Protein AF-A0A969V2C4-F1 (afdb_monomer_lite)

Foldseek 3Di:
DDDDDDDDDDDDPPPDPDDDPDDDDDPPPQPQAAEAEAEDAACAPDDVSVVVLVCLVPDDCSHYAYAYEHPDPDHYPCNVVCVVSPHHHDD

Sequence (91 aa):
MPSLASNHAQSRVDDSCQPHSTAQATGQPATAPLRVLQVVGNLDRGGIETWLMHLLRRWDRGQIAMDFLIHSPQPGHYAAEAEALGSQGAP

Radius of gyration: 32.29 Å; chains: 1; bounding box: 102×18×57 Å

Structure (mmCIF, N/CA/C/O backbone):
data_AF-A0A969V2C4-F1
#
_entry.id   AF-A0A969V2C4-F1
#
loop_
_atom_site.group_PDB
_atom_site.id
_atom_site.type_symbol
_atom_site.label_atom_id
_atom_site.label_alt_id
_atom_site.label_comp_id
_atom_site.label_asym_id
_atom_site.label_entity_id
_atom_site.label_seq_id
_atom_site.pdbx_PDB_ins_code
_atom_site.Cartn_x
_atom_site.Cartn_y
_atom_site.Cartn_z
_atom_site.occupancy
_atom_site.B_iso_or_equiv
_atom_site.auth_seq_id
_atom_site.auth_comp_id
_atom_site.auth_asym_id
_atom_site.auth_atom_id
_atom_site.pdbx_PDB_model_num
ATOM 1 N N . MET A 1 1 ? -90.444 -4.452 32.031 1.00 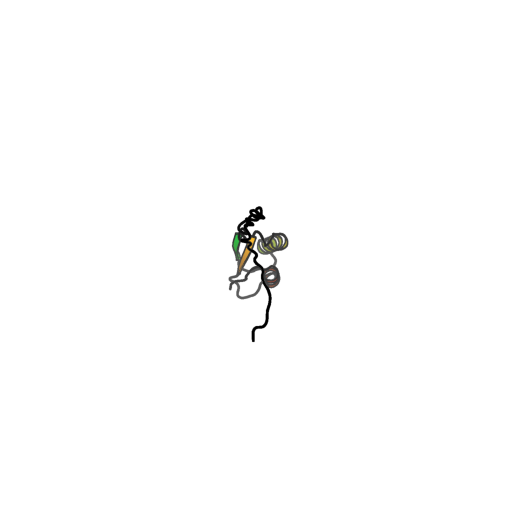40.66 1 MET A N 1
ATOM 2 C CA . MET A 1 1 ? -90.029 -5.733 32.640 1.00 40.66 1 MET A CA 1
ATOM 3 C C . MET A 1 1 ? -88.506 -5.802 32.573 1.00 40.66 1 MET A C 1
ATOM 5 O O . MET A 1 1 ? -87.993 -5.708 31.465 1.00 40.66 1 MET A O 1
ATOM 9 N N . PRO A 1 2 ? -87.800 -5.805 33.719 1.00 47.28 2 PRO A N 1
ATOM 10 C CA . PRO A 1 2 ? -86.345 -5.651 33.815 1.00 47.28 2 PRO A CA 1
ATOM 11 C C . PRO A 1 2 ? -85.621 -7.006 33.733 1.00 47.28 2 PRO A C 1
ATOM 13 O O . PRO A 1 2 ? -86.139 -7.999 34.236 1.00 47.28 2 PRO A O 1
ATOM 16 N N . SER A 1 3 ? -84.414 -7.044 33.158 1.00 45.47 3 SER A N 1
ATOM 17 C CA . SER A 1 3 ? -83.483 -8.168 33.331 1.00 45.47 3 SER A CA 1
ATOM 18 C C . SER A 1 3 ? -82.267 -7.710 34.134 1.00 45.47 3 SER A C 1
ATOM 20 O O . SER A 1 3 ? -81.475 -6.890 33.681 1.00 45.47 3 SER A O 1
ATOM 22 N N . LEU A 1 4 ? -82.175 -8.270 35.339 1.00 45.62 4 LEU A N 1
ATOM 23 C CA . LEU A 1 4 ? -80.994 -8.446 36.197 1.00 45.62 4 LEU A CA 1
ATOM 24 C C . LEU A 1 4 ? -79.893 -9.174 35.382 1.00 45.62 4 LEU A C 1
ATOM 26 O O . LEU A 1 4 ? -80.232 -9.850 34.415 1.00 45.62 4 LEU A O 1
ATOM 30 N N . ALA A 1 5 ? -78.586 -9.165 35.632 1.00 43.16 5 ALA A N 1
ATOM 31 C CA . ALA A 1 5 ? -77.670 -8.755 36.696 1.00 43.16 5 ALA A CA 1
ATOM 32 C C . ALA A 1 5 ? -76.312 -8.470 35.983 1.00 43.16 5 ALA A C 1
ATOM 34 O O . ALA A 1 5 ? -76.099 -8.953 34.875 1.00 43.16 5 ALA A O 1
ATOM 35 N N . SER A 1 6 ? -75.353 -7.700 36.499 1.00 44.31 6 SER A N 1
ATOM 36 C CA . SER A 1 6 ? -74.390 -8.203 37.484 1.00 44.31 6 SER A CA 1
ATOM 37 C C . SER A 1 6 ? -73.435 -7.086 37.938 1.00 44.31 6 SER A C 1
ATOM 39 O O . SER A 1 6 ? -72.936 -6.309 37.126 1.00 44.31 6 SER A O 1
ATOM 41 N N . ASN A 1 7 ? -73.180 -7.049 39.246 1.00 44.50 7 ASN A N 1
ATOM 42 C CA . ASN A 1 7 ? -72.187 -6.231 39.948 1.00 44.50 7 ASN A CA 1
ATOM 43 C C . ASN A 1 7 ? -70.760 -6.782 39.787 1.00 44.50 7 ASN A C 1
ATOM 45 O O . ASN A 1 7 ? -70.601 -7.997 39.856 1.00 44.50 7 ASN A O 1
ATOM 49 N N . HIS A 1 8 ? -69.760 -5.890 39.765 1.00 45.31 8 HIS A N 1
ATOM 50 C CA . HIS A 1 8 ? -68.495 -5.873 40.553 1.00 45.31 8 HIS A CA 1
ATOM 51 C C . HIS A 1 8 ? -67.466 -5.014 39.788 1.00 45.31 8 HIS A C 1
ATOM 53 O O . HIS A 1 8 ? -67.165 -5.305 38.640 1.00 45.31 8 HIS A O 1
ATOM 59 N N . ALA A 1 9 ? -67.047 -3.831 40.250 1.00 46.97 9 ALA A N 1
ATOM 60 C CA . ALA A 1 9 ? -66.133 -3.563 41.369 1.00 46.97 9 ALA A CA 1
ATOM 61 C C . ALA A 1 9 ? -64.760 -4.246 41.214 1.00 46.97 9 ALA A C 1
ATOM 63 O O . ALA A 1 9 ? -64.678 -5.448 41.436 1.00 46.97 9 ALA A O 1
ATOM 64 N N . GLN A 1 10 ? -63.726 -3.450 40.881 1.00 52.88 10 GLN A N 1
ATOM 65 C CA . GLN A 1 10 ? -62.281 -3.548 41.226 1.00 52.88 10 GLN A CA 1
ATOM 66 C C . GLN A 1 10 ? -61.502 -2.696 40.198 1.00 52.88 10 GLN A C 1
ATOM 68 O O . GLN A 1 10 ? -61.533 -2.985 39.012 1.00 52.88 10 GLN A O 1
ATOM 73 N N . SER A 1 11 ? -60.983 -1.503 40.511 1.00 51.28 11 SER A N 1
ATOM 74 C CA . SER A 1 11 ? -59.860 -1.190 41.412 1.00 51.28 11 SER A CA 1
ATOM 75 C C . SER A 1 11 ? -58.617 -2.036 41.141 1.00 51.28 11 SER A C 1
ATOM 77 O O . SER A 1 11 ? -58.480 -3.124 41.694 1.00 51.28 11 SER A O 1
ATOM 79 N N . ARG A 1 12 ? -57.691 -1.490 40.348 1.00 46.88 12 ARG A N 1
ATOM 80 C CA . ARG A 1 12 ? -56.263 -1.488 40.681 1.00 46.88 12 ARG A CA 1
ATOM 81 C C . ARG A 1 12 ? -55.528 -0.511 39.771 1.00 46.88 12 ARG A C 1
ATOM 83 O O . ARG A 1 12 ? -55.359 -0.732 38.581 1.00 46.88 12 ARG A O 1
ATOM 90 N N . VAL A 1 13 ? -55.144 0.609 40.365 1.00 52.25 13 VAL A N 1
ATOM 91 C CA . VAL A 1 13 ? -53.927 1.316 39.985 1.00 52.25 13 VAL A CA 1
ATOM 92 C C . VAL A 1 13 ? -52.782 0.320 40.170 1.00 52.25 13 VAL A C 1
ATOM 94 O O . VAL A 1 13 ? -52.491 -0.068 41.301 1.00 52.25 13 VAL A O 1
ATOM 97 N N . ASP A 1 14 ? -52.190 -0.158 39.077 1.00 42.03 14 ASP A N 1
ATOM 98 C CA . ASP A 1 14 ? -50.928 -0.893 39.142 1.00 42.03 14 ASP A CA 1
ATOM 99 C C . ASP A 1 14 ? -49.799 0.118 39.349 1.00 42.03 14 ASP A C 1
ATOM 101 O O . ASP A 1 14 ? -49.143 0.609 38.430 1.00 42.03 14 ASP A O 1
ATOM 105 N N . ASP A 1 15 ? -49.642 0.461 40.626 1.00 53.91 15 ASP A N 1
ATOM 106 C CA . ASP A 1 15 ? -48.384 0.883 41.212 1.00 53.91 15 ASP A CA 1
ATOM 107 C C . ASP A 1 15 ? -47.423 -0.305 41.123 1.00 53.91 15 ASP A C 1
ATOM 109 O O . ASP A 1 15 ? -47.407 -1.217 41.951 1.00 53.91 15 ASP A O 1
ATOM 113 N N . SER A 1 16 ? -46.654 -0.333 40.045 1.00 53.16 16 SER A N 1
ATOM 114 C CA . SER A 1 16 ? -45.432 -1.113 40.002 1.00 53.16 16 SER A CA 1
ATOM 115 C C . SER A 1 16 ? -44.380 -0.296 39.278 1.00 53.16 16 SER A C 1
ATOM 117 O O . SER A 1 16 ? -44.068 -0.514 38.107 1.00 53.16 16 SER A O 1
ATOM 119 N N . CYS A 1 17 ? -43.822 0.658 40.027 1.00 51.22 17 CYS A N 1
ATOM 120 C CA . CYS A 1 17 ? -42.413 0.994 39.920 1.00 51.22 17 CYS A CA 1
ATOM 121 C C . CYS A 1 17 ? -41.630 -0.328 39.966 1.00 51.22 17 CYS A C 1
ATOM 123 O O . CYS A 1 17 ? -41.436 -0.922 41.025 1.00 51.22 17 CYS A O 1
ATOM 125 N N . GLN A 1 18 ? -41.274 -0.841 38.791 1.00 55.53 18 GLN A N 1
ATOM 126 C CA . GLN A 1 18 ? -40.342 -1.947 38.653 1.00 55.53 18 GLN A CA 1
ATOM 127 C C . GLN A 1 18 ? -38.974 -1.370 38.271 1.00 55.53 18 GLN A C 1
ATOM 129 O O . GLN A 1 18 ? -38.885 -0.425 37.482 1.00 55.53 18 GLN A O 1
ATOM 134 N N . PRO A 1 19 ? -37.919 -1.882 38.917 1.00 47.97 19 PRO A N 1
ATOM 135 C CA . PRO A 1 19 ? -36.670 -1.182 39.139 1.00 47.97 19 PRO A CA 1
ATOM 136 C C . PRO A 1 19 ? -35.845 -1.041 37.864 1.00 47.97 19 PRO A C 1
ATOM 138 O O . PRO A 1 19 ? -35.719 -1.958 37.058 1.00 47.97 19 PRO A O 1
ATOM 141 N N . HIS A 1 20 ? -35.263 0.148 37.754 1.00 44.62 20 HIS A N 1
ATOM 142 C CA . HIS A 1 20 ? -33.965 0.486 37.174 1.00 44.62 20 HIS A CA 1
ATOM 143 C C . HIS A 1 20 ? -33.245 -0.741 36.600 1.00 44.62 20 HIS A C 1
ATOM 145 O O . HIS A 1 20 ? -32.550 -1.465 37.314 1.00 44.62 20 HIS A O 1
ATOM 151 N N . SER A 1 21 ? -33.435 -0.956 35.294 1.00 45.31 21 SER A N 1
ATOM 152 C CA . SER A 1 21 ? -32.610 -1.875 34.524 1.00 45.31 21 SER A CA 1
ATOM 153 C C . SER A 1 21 ? -31.171 -1.396 34.653 1.00 45.31 21 SER A C 1
ATOM 155 O O . SER A 1 21 ? -30.782 -0.331 34.168 1.00 45.31 21 SER A O 1
ATOM 157 N N . THR A 1 22 ? -30.423 -2.159 35.435 1.00 48.78 22 THR A N 1
ATOM 158 C CA . THR A 1 22 ? -29.006 -2.014 35.683 1.00 48.78 22 THR A CA 1
ATOM 159 C C . THR A 1 22 ? -28.277 -1.967 34.350 1.00 48.78 22 THR A C 1
ATOM 161 O O . THR A 1 22 ? -28.296 -2.925 33.582 1.00 48.78 22 THR A O 1
ATOM 164 N N . ALA A 1 23 ? -27.645 -0.818 34.116 1.00 54.75 23 ALA A N 1
ATOM 165 C CA . ALA A 1 23 ? -26.503 -0.593 33.247 1.00 54.75 23 ALA A CA 1
ATOM 166 C C . ALA A 1 23 ? -25.885 -1.868 32.641 1.00 54.75 23 ALA A C 1
ATOM 168 O O . ALA A 1 23 ? -25.166 -2.609 33.308 1.00 54.75 23 ALA A O 1
ATOM 169 N N . GLN A 1 24 ? -26.097 -2.046 31.341 1.00 49.94 24 GLN A N 1
ATOM 170 C CA . GLN A 1 24 ? -25.219 -2.782 30.435 1.00 49.94 24 GLN A CA 1
ATOM 171 C C . GLN A 1 24 ? -25.289 -2.052 29.092 1.00 49.94 24 GLN A C 1
ATOM 173 O O . GLN A 1 24 ? -26.373 -1.783 28.598 1.00 49.94 24 GLN A O 1
ATOM 178 N N . ALA A 1 25 ? -24.218 -1.659 28.430 1.00 51.78 25 ALA A N 1
ATOM 179 C CA . ALA A 1 25 ? -22.817 -1.563 28.770 1.00 51.78 25 ALA A CA 1
ATOM 180 C C . ALA A 1 25 ? -22.310 -0.370 27.947 1.00 51.78 25 ALA A C 1
ATOM 182 O O . ALA A 1 25 ? -22.853 -0.071 26.884 1.00 51.78 25 ALA A O 1
ATOM 183 N N . THR A 1 26 ? -21.310 0.328 28.470 1.00 48.12 26 THR A N 1
ATOM 184 C CA . THR A 1 26 ? -20.482 1.326 27.780 1.00 48.12 26 THR A CA 1
ATOM 185 C C . THR A 1 26 ? -20.489 1.185 26.259 1.00 48.12 26 THR A C 1
ATOM 187 O O . THR A 1 26 ? -19.809 0.321 25.706 1.00 48.12 26 THR A O 1
ATOM 190 N N . GLY A 1 27 ? -21.196 2.090 25.582 1.00 51.94 27 GLY A N 1
ATOM 191 C CA . GLY A 1 27 ? -20.853 2.460 24.219 1.00 51.94 27 GLY A CA 1
ATOM 192 C C . GLY A 1 27 ? -19.481 3.116 24.269 1.00 51.94 27 GLY A C 1
ATOM 193 O O . GLY A 1 27 ? -19.379 4.334 24.392 1.00 51.94 27 GLY A O 1
ATOM 194 N N . GLN A 1 28 ? -18.419 2.309 24.262 1.00 58.34 28 GLN A N 1
ATOM 195 C CA . GLN A 1 28 ? -17.113 2.819 23.881 1.00 58.34 28 GLN A CA 1
ATOM 196 C C . GLN A 1 28 ? -17.312 3.419 22.487 1.00 58.34 28 GLN A C 1
ATOM 198 O O . GLN A 1 28 ? -17.844 2.715 21.621 1.00 58.34 28 GLN A O 1
ATOM 203 N N . PRO A 1 29 ? -16.973 4.700 22.250 1.00 59.12 29 PRO A N 1
ATOM 204 C CA . PRO A 1 29 ? -16.940 5.187 20.884 1.00 59.12 29 PRO A CA 1
ATOM 205 C C . PRO A 1 29 ? -15.995 4.240 20.153 1.00 59.12 29 PRO A C 1
ATOM 207 O O . PRO A 1 29 ? -14.854 4.075 20.582 1.00 59.12 29 PRO A O 1
ATOM 210 N N . ALA A 1 30 ? -16.492 3.534 19.136 1.00 64.25 30 ALA A N 1
ATOM 211 C CA . ALA A 1 30 ? -15.630 2.741 18.280 1.00 64.25 30 ALA A CA 1
ATOM 212 C C . ALA A 1 30 ? -14.585 3.718 17.742 1.00 64.25 30 ALA A C 1
ATOM 214 O O . ALA A 1 30 ? -14.920 4.611 16.962 1.00 64.25 30 ALA A O 1
ATOM 215 N N . THR A 1 31 ? -13.363 3.647 18.272 1.00 75.44 31 THR A N 1
ATOM 216 C CA . THR A 1 31 ? -12.289 4.549 17.881 1.00 75.44 31 THR A CA 1
ATOM 217 C C . THR A 1 31 ? -12.089 4.323 16.395 1.00 75.44 31 THR A C 1
ATOM 219 O O . THR A 1 31 ? -11.707 3.228 15.988 1.00 75.44 31 THR A O 1
ATOM 222 N N . ALA A 1 32 ? -12.446 5.317 15.582 1.00 81.75 32 ALA A N 1
ATOM 223 C CA . ALA A 1 32 ? -12.302 5.200 14.142 1.00 81.75 32 ALA A CA 1
ATOM 224 C C . ALA A 1 32 ? -10.832 4.878 13.818 1.00 81.75 32 ALA A C 1
ATOM 226 O O . ALA A 1 32 ? -9.940 5.437 14.469 1.00 81.75 32 ALA A O 1
ATOM 227 N N . PRO A 1 33 ? -10.565 3.984 12.850 1.00 88.00 33 PRO A N 1
ATOM 228 C CA . PRO A 1 33 ? -9.204 3.591 12.524 1.00 88.00 33 PRO A CA 1
ATOM 229 C C . PRO A 1 33 ? -8.391 4.815 12.098 1.00 88.00 33 PRO A C 1
ATOM 231 O O . PRO A 1 33 ? -8.880 5.679 11.365 1.00 88.00 33 PRO A O 1
ATOM 234 N N . LEU A 1 34 ? -7.134 4.882 12.537 1.00 89.38 34 LEU A N 1
ATOM 235 C CA . LEU A 1 34 ? -6.198 5.902 12.078 1.00 89.38 34 LEU A CA 1
ATOM 236 C C . LEU A 1 34 ? -6.014 5.742 10.566 1.00 89.38 34 LEU A C 1
ATOM 238 O O . LEU A 1 34 ? -5.685 4.658 10.089 1.00 89.38 34 LEU A O 1
ATOM 242 N N . ARG A 1 35 ? -6.225 6.817 9.806 1.00 90.94 35 ARG A N 1
ATOM 243 C CA . ARG A 1 35 ? -6.099 6.795 8.346 1.00 90.94 35 ARG A CA 1
ATOM 244 C C . ARG A 1 35 ? -4.749 7.350 7.920 1.00 90.94 35 ARG A C 1
ATOM 246 O O . ARG A 1 35 ? -4.389 8.456 8.316 1.00 90.94 35 ARG A O 1
ATOM 253 N N . VAL A 1 36 ? -4.023 6.595 7.104 1.00 90.50 36 VAL A N 1
ATOM 254 C CA . VAL A 1 36 ? -2.709 6.966 6.570 1.00 90.50 36 VAL A CA 1
ATOM 255 C C . VAL A 1 36 ? -2.770 6.902 5.050 1.00 90.50 36 VAL A C 1
ATOM 257 O O . VAL A 1 36 ? -3.080 5.855 4.494 1.00 90.50 36 VAL A O 1
ATOM 260 N N . LEU A 1 37 ? -2.460 8.008 4.376 1.00 92.44 37 LEU A N 1
ATOM 261 C CA . LEU A 1 37 ? -2.321 8.041 2.922 1.00 92.44 37 LEU A CA 1
ATOM 262 C C . LEU A 1 37 ? -0.840 7.954 2.558 1.00 92.44 37 LEU A C 1
ATOM 264 O O . LEU A 1 37 ? -0.062 8.840 2.914 1.00 92.44 37 LEU A O 1
ATOM 268 N N . GLN A 1 38 ? -0.461 6.910 1.832 1.00 90.50 38 GLN A N 1
ATOM 269 C CA . GLN A 1 38 ? 0.893 6.721 1.343 1.00 90.50 38 GLN A CA 1
ATOM 270 C C . GLN A 1 38 ? 0.974 7.132 -0.130 1.00 90.50 38 GLN A C 1
ATOM 272 O O . GLN A 1 38 ? 0.332 6.543 -0.997 1.00 90.50 38 GLN A O 1
ATOM 277 N N . VAL A 1 39 ? 1.801 8.133 -0.422 1.00 89.81 39 VAL A N 1
ATOM 278 C CA . VAL A 1 39 ? 2.061 8.573 -1.797 1.00 89.81 39 VAL A CA 1
ATOM 279 C C . VAL A 1 39 ? 3.269 7.811 -2.331 1.00 89.81 39 VAL A C 1
ATOM 281 O O . VAL A 1 39 ? 4.372 7.947 -1.799 1.00 89.81 39 VAL A O 1
ATOM 284 N N . VAL A 1 40 ? 3.062 6.993 -3.361 1.00 87.50 40 VAL A N 1
ATOM 285 C CA . VAL A 1 40 ? 4.120 6.199 -4.008 1.00 87.50 40 VAL A CA 1
ATOM 286 C C . VAL A 1 40 ? 4.112 6.390 -5.516 1.00 87.50 40 VAL A C 1
ATOM 288 O O . VAL A 1 40 ? 3.133 6.838 -6.112 1.00 87.50 40 VAL A O 1
ATOM 291 N N . GLY A 1 41 ? 5.247 6.071 -6.141 1.00 86.56 41 GLY A N 1
ATOM 292 C CA . GLY A 1 41 ? 5.377 6.160 -7.588 1.00 86.56 41 GLY A CA 1
ATOM 293 C C . GLY A 1 41 ? 4.600 5.091 -8.325 1.00 86.56 41 GLY A C 1
ATOM 294 O O . GLY A 1 41 ? 3.738 5.383 -9.150 1.00 86.56 41 GLY A O 1
ATOM 295 N N . ASN A 1 42 ? 4.885 3.851 -7.963 1.00 86.50 42 ASN A N 1
ATOM 296 C CA . ASN A 1 42 ? 4.132 2.692 -8.383 1.00 86.50 42 ASN A CA 1
ATOM 297 C C . ASN A 1 42 ? 4.132 1.667 -7.245 1.00 86.50 42 ASN A C 1
ATOM 299 O O . ASN A 1 42 ? 4.935 1.767 -6.323 1.00 86.50 42 ASN A O 1
ATOM 303 N N . LEU A 1 43 ? 3.257 0.669 -7.315 1.00 87.25 43 LEU A N 1
ATOM 304 C CA . LEU A 1 43 ? 3.212 -0.463 -6.385 1.00 87.25 43 LEU A CA 1
ATOM 305 C C . LEU A 1 43 ? 3.892 -1.691 -7.006 1.00 87.25 43 LEU A C 1
ATOM 307 O O . LEU A 1 43 ? 3.310 -2.767 -7.104 1.00 87.25 43 LEU A O 1
ATOM 311 N N . ASP A 1 44 ? 5.125 -1.523 -7.481 1.00 89.12 44 ASP A N 1
ATOM 312 C CA . ASP A 1 44 ? 5.904 -2.600 -8.095 1.00 89.12 44 ASP A CA 1
ATOM 313 C C . ASP A 1 44 ? 6.749 -3.384 -7.088 1.00 89.12 44 ASP A C 1
ATOM 315 O O . ASP A 1 44 ? 6.874 -3.055 -5.909 1.00 89.12 44 ASP A O 1
ATOM 319 N N . ARG A 1 45 ? 7.346 -4.477 -7.564 1.00 89.12 45 ARG A N 1
ATOM 320 C CA . ARG A 1 45 ? 8.270 -5.283 -6.769 1.00 89.12 45 ARG A CA 1
ATOM 321 C C . ARG A 1 45 ? 9.588 -4.538 -6.580 1.00 89.12 45 ARG A C 1
ATOM 323 O O . ARG A 1 45 ? 10.411 -4.474 -7.486 1.00 89.12 45 ARG A O 1
ATOM 330 N N . GLY A 1 46 ? 9.813 -4.049 -5.373 1.00 89.75 46 GLY A N 1
ATOM 331 C CA . GLY A 1 46 ? 11.087 -3.475 -4.959 1.00 89.75 46 GLY A CA 1
ATOM 332 C C . GLY A 1 46 ? 10.958 -2.695 -3.661 1.00 89.75 46 GLY A C 1
ATOM 333 O O . GLY A 1 46 ? 9.861 -2.597 -3.114 1.00 89.75 46 GLY A O 1
ATOM 334 N N . GLY A 1 47 ? 12.098 -2.214 -3.163 1.00 90.19 47 GLY A N 1
ATOM 335 C CA . GLY A 1 47 ? 12.196 -1.102 -2.217 1.00 90.19 47 GLY A CA 1
ATOM 336 C C . GLY A 1 47 ? 11.152 -1.036 -1.098 1.00 90.19 47 GLY A C 1
ATOM 337 O O . GLY A 1 47 ? 10.923 -1.998 -0.357 1.00 90.19 47 GLY A O 1
ATOM 338 N N . ILE A 1 48 ? 10.569 0.155 -0.956 1.00 91.06 48 ILE A N 1
ATOM 339 C CA . ILE A 1 48 ? 9.591 0.482 0.084 1.00 91.06 48 ILE A CA 1
ATOM 340 C C . ILE A 1 48 ? 8.216 -0.105 -0.235 1.00 91.06 48 ILE A C 1
ATOM 342 O O . ILE A 1 48 ? 7.461 -0.417 0.674 1.00 91.06 48 ILE A O 1
ATOM 346 N N . GLU A 1 49 ? 7.909 -0.332 -1.506 1.00 92.25 49 GLU A N 1
ATOM 347 C CA . GLU A 1 49 ? 6.655 -0.890 -2.005 1.00 92.25 49 GLU A CA 1
ATOM 348 C C . GLU A 1 49 ? 6.434 -2.301 -1.453 1.00 92.25 49 GLU A C 1
ATOM 350 O O . GLU A 1 49 ? 5.392 -2.619 -0.879 1.00 92.25 49 GLU A O 1
ATOM 355 N N . THR A 1 50 ? 7.469 -3.140 -1.528 1.00 92.44 50 THR A N 1
ATOM 356 C CA . THR A 1 50 ? 7.436 -4.497 -0.965 1.00 92.44 50 THR A CA 1
ATOM 357 C C . THR A 1 50 ? 7.308 -4.459 0.558 1.00 92.44 50 THR A C 1
ATOM 359 O O . THR A 1 50 ? 6.613 -5.285 1.153 1.00 92.44 50 THR A O 1
ATOM 362 N N . TRP A 1 51 ? 7.951 -3.485 1.207 1.00 91.81 51 TRP A N 1
ATOM 363 C CA . TRP A 1 51 ? 7.822 -3.291 2.649 1.00 91.81 51 TRP A CA 1
ATOM 364 C C . TRP A 1 51 ? 6.409 -2.837 3.048 1.00 91.81 51 TRP A C 1
ATOM 366 O O . TRP A 1 51 ? 5.849 -3.374 4.004 1.00 91.81 51 TRP A O 1
ATOM 376 N N . LEU A 1 52 ? 5.785 -1.943 2.278 1.00 90.69 52 LEU A 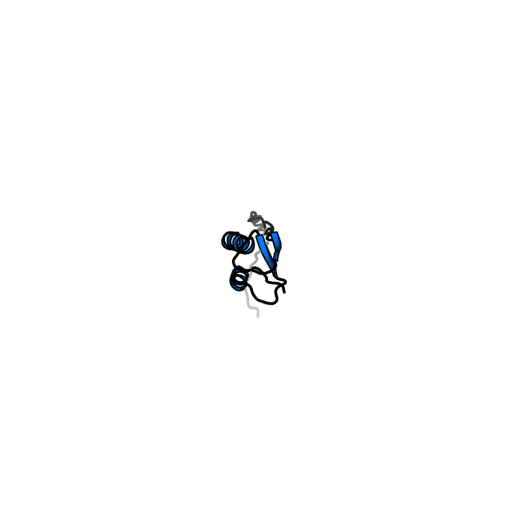N 1
ATOM 377 C CA . LEU A 1 52 ? 4.397 -1.513 2.462 1.00 90.69 52 LEU A CA 1
ATOM 378 C C . LEU A 1 52 ? 3.431 -2.696 2.332 1.00 90.69 52 LEU A C 1
ATOM 380 O O . LEU A 1 52 ? 2.531 -2.838 3.157 1.00 90.69 52 LEU A O 1
ATOM 384 N N . MET A 1 53 ? 3.656 -3.613 1.386 1.00 91.56 53 MET A N 1
ATOM 385 C CA . MET A 1 53 ? 2.847 -4.838 1.284 1.00 91.56 53 MET A CA 1
ATOM 386 C C . MET A 1 53 ? 3.017 -5.748 2.494 1.00 91.56 53 MET A C 1
ATOM 388 O O . MET A 1 53 ? 2.046 -6.289 3.024 1.00 91.56 53 MET A O 1
ATOM 392 N N . HIS A 1 54 ? 4.240 -5.883 3.001 1.00 92.19 54 HIS A N 1
ATOM 393 C CA . HIS A 1 54 ? 4.484 -6.619 4.235 1.00 92.19 54 HIS A CA 1
ATOM 394 C C . HIS A 1 54 ? 3.788 -6.012 5.461 1.00 92.19 54 HIS A C 1
ATOM 396 O O . HIS A 1 54 ? 3.440 -6.757 6.384 1.00 92.19 54 HIS A O 1
ATOM 402 N N . LEU A 1 55 ? 3.584 -4.694 5.493 1.00 90.31 55 LEU A N 1
ATOM 403 C CA . LEU A 1 55 ? 2.778 -4.039 6.521 1.00 90.31 55 LEU A CA 1
ATOM 404 C C . LEU A 1 55 ? 1.287 -4.301 6.306 1.00 90.31 55 LEU A C 1
ATOM 406 O O . LEU A 1 55 ? 0.631 -4.798 7.220 1.00 90.31 55 LEU A O 1
ATOM 410 N N . LEU A 1 56 ? 0.769 -4.067 5.096 1.00 88.94 56 LEU A N 1
ATOM 411 C CA . LEU A 1 56 ? -0.641 -4.310 4.774 1.00 88.94 56 LEU A CA 1
ATOM 412 C C . LEU A 1 56 ? -1.077 -5.752 5.053 1.00 88.94 56 LEU A C 1
ATOM 414 O O . LEU A 1 56 ? -2.211 -5.976 5.462 1.00 88.94 56 LEU A O 1
ATOM 418 N N . ARG A 1 57 ? -0.213 -6.750 4.858 1.00 89.88 57 ARG A N 1
ATOM 419 C CA . ARG A 1 57 ? -0.557 -8.158 5.131 1.00 89.88 57 ARG A CA 1
ATOM 420 C C . ARG A 1 57 ? -0.704 -8.485 6.618 1.00 89.88 57 ARG A C 1
ATOM 422 O O . ARG A 1 57 ? -1.359 -9.463 6.953 1.00 89.88 57 ARG A O 1
ATOM 429 N N . ARG A 1 58 ? -0.045 -7.731 7.501 1.00 89.44 58 ARG A N 1
ATOM 430 C CA . ARG A 1 58 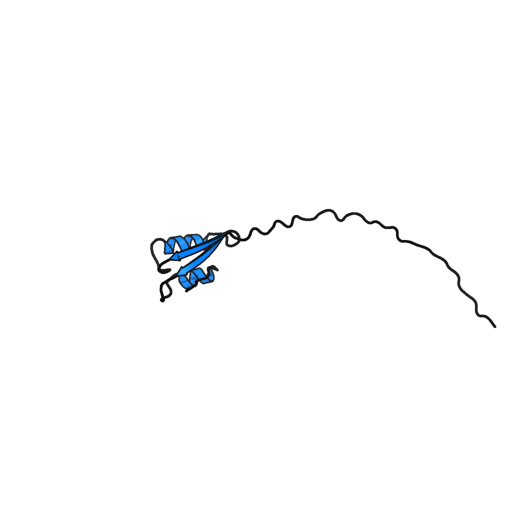? 0.077 -8.067 8.933 1.00 89.44 58 ARG A CA 1
ATOM 431 C C . ARG A 1 58 ? -0.645 -7.097 9.858 1.00 89.44 58 ARG A C 1
ATOM 433 O O . ARG A 1 58 ? -0.828 -7.416 11.027 1.00 89.44 58 ARG A O 1
ATOM 440 N N . TRP A 1 59 ? -1.022 -5.924 9.359 1.00 87.94 59 TRP A N 1
ATOM 441 C CA . TRP A 1 59 ? -1.655 -4.891 10.165 1.00 87.94 59 TRP A CA 1
ATOM 442 C C . TRP A 1 59 ? -3.162 -5.128 10.355 1.00 87.94 59 TRP A C 1
ATOM 444 O O . TRP A 1 59 ? -3.867 -5.510 9.420 1.00 87.94 59 TRP A O 1
ATOM 454 N N . ASP A 1 60 ? -3.661 -4.819 11.554 1.00 87.38 60 ASP A N 1
ATOM 455 C CA . ASP A 1 60 ? -5.085 -4.812 11.893 1.00 87.38 60 ASP A CA 1
ATOM 456 C C . ASP A 1 60 ? -5.840 -3.611 11.286 1.00 87.38 60 ASP A C 1
ATOM 458 O O . ASP A 1 60 ? -5.722 -2.465 11.741 1.00 87.38 60 ASP A O 1
ATOM 462 N N . ARG A 1 61 ? -6.663 -3.893 10.271 1.00 84.56 61 ARG A N 1
ATOM 463 C CA . ARG A 1 61 ? -7.502 -2.910 9.563 1.00 84.56 61 ARG A CA 1
ATOM 464 C C . ARG A 1 61 ? -8.517 -2.197 10.452 1.00 84.56 61 ARG A C 1
ATOM 466 O O . ARG A 1 61 ? -8.975 -1.121 10.081 1.00 84.56 61 ARG A O 1
ATOM 473 N N . GLY A 1 62 ? -8.869 -2.776 11.600 1.00 85.56 62 GLY A N 1
ATOM 474 C CA . GLY A 1 62 ? -9.754 -2.143 12.575 1.00 85.56 62 GLY A CA 1
ATOM 475 C C . GLY A 1 62 ? -9.096 -0.974 13.312 1.00 85.56 62 GLY A C 1
ATOM 476 O O . GLY A 1 62 ? -9.799 -0.119 13.842 1.00 85.56 62 GLY A O 1
ATOM 477 N N . GLN A 1 63 ? -7.760 -0.910 13.313 1.00 87.44 63 GLN A N 1
ATOM 478 C CA . GLN A 1 63 ? -6.986 0.115 14.018 1.00 87.44 63 GLN A CA 1
ATOM 479 C C . GLN A 1 63 ? -6.304 1.104 13.074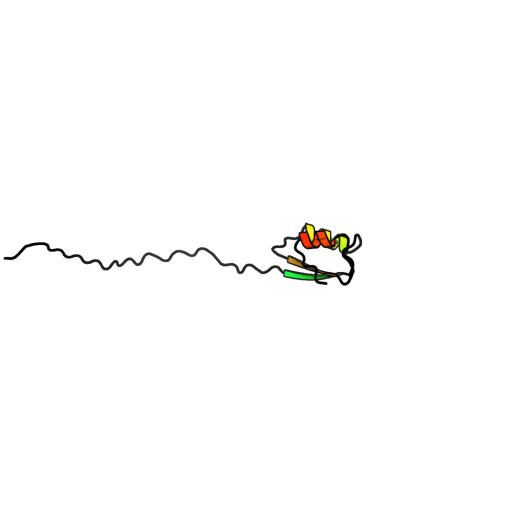 1.00 87.44 63 GLN A C 1
ATOM 481 O O . GLN A 1 63 ? -6.269 2.295 13.381 1.00 87.44 63 GLN A O 1
ATOM 486 N N . ILE A 1 64 ? -5.772 0.642 11.933 1.00 86.38 64 ILE A N 1
ATOM 487 C CA . ILE A 1 64 ? -5.190 1.521 10.907 1.00 86.38 64 ILE A CA 1
ATOM 488 C C . ILE A 1 64 ? -5.706 1.142 9.521 1.00 86.38 64 ILE A C 1
ATOM 490 O O . ILE A 1 64 ? -5.592 -0.007 9.093 1.00 86.38 64 ILE A O 1
ATOM 494 N N . ALA A 1 65 ? -6.201 2.146 8.802 1.00 88.81 65 ALA A N 1
ATOM 495 C CA . ALA A 1 65 ? -6.518 2.072 7.385 1.00 88.81 65 ALA A CA 1
ATOM 496 C C . ALA A 1 65 ? -5.419 2.786 6.589 1.00 88.81 65 ALA A C 1
ATOM 498 O O . ALA A 1 65 ? -5.135 3.960 6.828 1.00 88.81 65 ALA A O 1
ATOM 499 N N . MET A 1 66 ? -4.788 2.069 5.663 1.00 89.31 66 MET A N 1
ATOM 500 C CA . MET A 1 66 ? -3.787 2.628 4.756 1.00 89.31 66 MET A CA 1
ATOM 501 C C . MET A 1 66 ? -4.368 2.717 3.352 1.00 89.31 66 MET A C 1
ATOM 503 O O . MET A 1 66 ? -4.848 1.712 2.833 1.00 89.31 66 MET A O 1
ATOM 507 N N . ASP A 1 67 ? -4.272 3.898 2.755 1.00 89.38 67 ASP A N 1
ATOM 508 C CA . ASP A 1 67 ? -4.675 4.200 1.384 1.00 89.38 67 ASP A CA 1
ATOM 509 C C . ASP A 1 67 ? -3.430 4.552 0.554 1.00 89.38 67 ASP A C 1
ATOM 511 O O . ASP A 1 67 ? -2.431 5.025 1.109 1.00 89.38 67 ASP A O 1
ATOM 515 N N . PHE A 1 68 ? -3.470 4.341 -0.765 1.00 89.12 68 PHE A N 1
ATOM 516 C CA . PHE A 1 68 ? -2.342 4.639 -1.654 1.00 89.12 68 PHE A CA 1
ATOM 517 C C . PHE A 1 68 ? -2.745 5.635 -2.735 1.00 89.12 68 PHE A C 1
ATOM 519 O O . PHE A 1 68 ? -3.724 5.435 -3.452 1.00 89.12 68 PHE A O 1
ATOM 526 N N . LEU A 1 69 ? -1.947 6.693 -2.877 1.00 89.31 69 LEU A N 1
ATOM 527 C CA . LEU A 1 69 ? -1.999 7.585 -4.030 1.00 89.31 69 LEU A CA 1
ATOM 528 C C . LEU A 1 69 ? -0.879 7.177 -4.986 1.00 89.31 69 LEU A C 1
ATOM 530 O O . LEU A 1 69 ? 0.301 7.280 -4.633 1.00 89.31 69 LEU A O 1
ATOM 534 N N . ILE A 1 70 ? -1.254 6.703 -6.173 1.00 87.06 70 ILE A N 1
ATOM 535 C CA . ILE A 1 70 ? -0.322 6.225 -7.196 1.00 87.06 70 ILE A CA 1
ATOM 536 C C . ILE A 1 70 ? -0.369 7.205 -8.364 1.00 87.06 70 ILE A C 1
ATOM 538 O O . ILE A 1 70 ? -1.389 7.321 -9.026 1.00 87.06 70 ILE A O 1
ATOM 542 N N . HIS A 1 71 ? 0.742 7.887 -8.649 1.00 81.69 71 HIS A N 1
ATOM 543 C CA . HIS A 1 71 ? 0.793 8.845 -9.765 1.00 81.69 71 HIS A CA 1
ATOM 544 C C . HIS A 1 71 ? 1.114 8.194 -11.124 1.00 81.69 71 HIS A C 1
ATOM 546 O O . HIS A 1 71 ? 1.189 8.880 -12.145 1.00 81.69 71 HIS A O 1
ATOM 552 N N . SER A 1 72 ? 1.359 6.881 -11.144 1.00 80.44 72 SER A N 1
ATOM 553 C 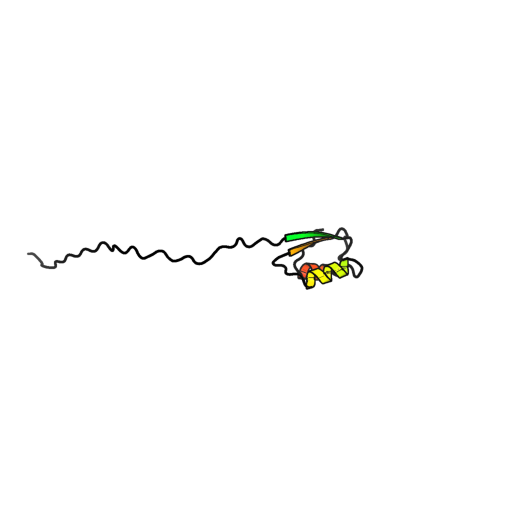CA . SER A 1 72 ? 1.610 6.115 -12.364 1.00 80.44 72 SER A CA 1
ATOM 554 C C . SER A 1 72 ? 0.293 5.740 -13.058 1.00 80.44 72 SER A C 1
ATOM 556 O O . SER A 1 72 ? -0.583 5.159 -12.420 1.00 80.44 72 SER A O 1
ATOM 558 N N . PRO A 1 73 ? 0.164 5.963 -14.380 1.00 76.00 73 PRO A N 1
ATOM 559 C CA . PRO A 1 73 ? -1.001 5.523 -15.148 1.00 76.00 73 PRO A CA 1
ATOM 560 C C . PRO A 1 73 ? -1.045 3.999 -15.356 1.00 76.00 73 PRO A C 1
ATOM 562 O O . PRO A 1 73 ? -2.055 3.470 -15.818 1.00 76.00 73 PRO A O 1
ATOM 565 N N . GLN A 1 74 ? 0.050 3.288 -15.072 1.00 82.12 74 GLN A N 1
ATOM 566 C CA . GLN A 1 74 ? 0.128 1.834 -15.183 1.00 82.12 74 GLN A CA 1
ATOM 567 C C . GLN A 1 74 ? 0.007 1.185 -13.800 1.00 82.12 74 GLN A C 1
ATOM 569 O O . GLN A 1 74 ? 0.754 1.576 -12.898 1.00 82.12 74 GLN A O 1
ATOM 574 N N . PRO A 1 75 ? -0.870 0.175 -13.635 1.00 79.88 75 PRO A N 1
ATOM 575 C CA . PRO A 1 75 ? -1.011 -0.531 -12.370 1.00 79.88 75 PRO A CA 1
ATOM 576 C C . PRO A 1 75 ? 0.2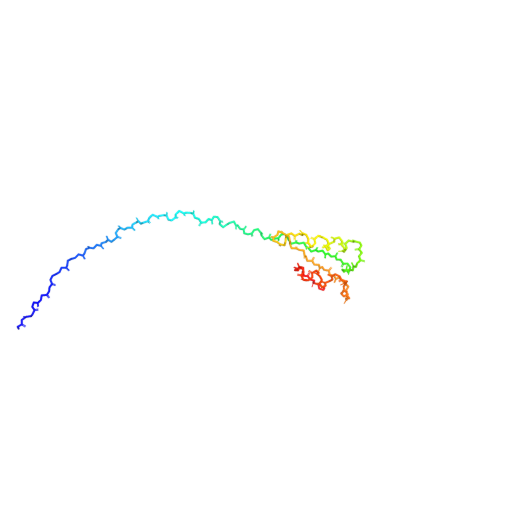56 -1.334 -12.065 1.00 79.88 75 PRO A C 1
ATOM 578 O O . PRO A 1 75 ? 0.684 -2.174 -12.859 1.00 79.88 75 PRO A O 1
ATOM 581 N N . GLY A 1 76 ? 0.854 -1.071 -10.904 1.00 84.50 76 GLY A N 1
ATOM 582 C CA . GLY A 1 76 ? 1.992 -1.831 -10.398 1.00 84.50 76 GLY A CA 1
ATOM 583 C C . GLY A 1 76 ? 1.619 -3.255 -9.999 1.00 84.50 76 GLY A C 1
ATOM 584 O O . GLY A 1 76 ? 0.450 -3.580 -9.777 1.00 84.50 76 GLY A O 1
ATOM 585 N N . HIS A 1 77 ? 2.629 -4.111 -9.867 1.00 89.31 77 HIS A N 1
ATOM 586 C CA . HIS A 1 77 ? 2.445 -5.531 -9.562 1.00 89.31 77 HIS A CA 1
ATOM 587 C C . HIS A 1 77 ? 1.546 -5.818 -8.342 1.00 89.31 77 HIS A C 1
ATOM 589 O O . HIS A 1 77 ? 0.790 -6.788 -8.348 1.00 89.31 77 HIS A O 1
ATOM 595 N N . TYR A 1 78 ? 1.630 -4.991 -7.301 1.00 90.00 78 TYR A N 1
ATOM 596 C CA . TYR A 1 78 ? 0.882 -5.141 -6.056 1.00 90.00 78 TYR A CA 1
ATOM 597 C C . TYR A 1 78 ? -0.424 -4.341 -6.010 1.00 90.00 78 TYR A C 1
ATOM 599 O O . TYR A 1 78 ? -1.117 -4.411 -5.000 1.00 90.00 78 TYR A O 1
ATOM 607 N N . ALA A 1 79 ? -0.794 -3.605 -7.063 1.00 87.38 79 ALA A N 1
ATOM 608 C CA . ALA A 1 79 ? -1.995 -2.762 -7.053 1.00 87.38 79 ALA A CA 1
ATOM 609 C C . ALA A 1 79 ? -3.264 -3.572 -6.725 1.00 87.38 79 ALA A C 1
ATOM 611 O O . ALA A 1 79 ? -3.973 -3.259 -5.773 1.00 87.38 79 ALA A O 1
ATOM 612 N N . ALA A 1 80 ? -3.478 -4.692 -7.426 1.00 87.75 80 ALA A N 1
ATOM 613 C CA . ALA A 1 80 ? -4.623 -5.573 -7.182 1.00 87.75 80 ALA A CA 1
ATOM 614 C C . ALA A 1 80 ? -4.599 -6.214 -5.781 1.00 87.75 80 ALA A C 1
ATOM 616 O O . ALA A 1 80 ? -5.644 -6.436 -5.172 1.00 87.75 80 ALA A O 1
ATOM 617 N N . GLU A 1 81 ? -3.407 -6.512 -5.255 1.00 89.62 81 GLU A N 1
ATOM 618 C CA . GLU A 1 81 ? -3.266 -7.045 -3.900 1.00 89.62 81 GLU A CA 1
ATOM 619 C C . GLU A 1 81 ? -3.640 -5.985 -2.859 1.00 89.62 81 GLU A C 1
ATOM 621 O O . GLU A 1 81 ? -4.395 -6.277 -1.936 1.00 89.62 81 GLU A O 1
ATOM 626 N N . ALA A 1 82 ? -3.155 -4.755 -3.021 1.00 87.44 82 ALA A N 1
ATOM 627 C CA . ALA A 1 82 ? -3.440 -3.642 -2.126 1.00 87.44 82 ALA A CA 1
ATOM 628 C C . ALA A 1 82 ? -4.946 -3.311 -2.095 1.00 87.44 82 ALA A C 1
ATOM 630 O O . ALA A 1 82 ? -5.507 -3.084 -1.017 1.00 87.44 82 ALA A O 1
ATOM 631 N N . GLU A 1 83 ? -5.622 -3.345 -3.244 1.00 87.25 83 GLU A N 1
ATOM 632 C CA . GLU A 1 83 ? -7.078 -3.168 -3.341 1.00 87.25 83 GLU A CA 1
ATOM 633 C C . GLU A 1 83 ? -7.850 -4.299 -2.652 1.00 87.25 83 GLU A C 1
ATOM 635 O O . GLU A 1 83 ? -8.754 -4.039 -1.856 1.00 87.25 83 GLU A O 1
ATOM 640 N N . ALA A 1 84 ? -7.465 -5.561 -2.879 1.00 87.00 84 ALA A N 1
ATOM 641 C CA . ALA A 1 84 ? -8.068 -6.715 -2.201 1.00 87.00 84 ALA A CA 1
ATOM 642 C C . ALA A 1 84 ? -7.870 -6.660 -0.677 1.00 87.00 84 ALA A C 1
ATOM 644 O O . ALA A 1 84 ? -8.688 -7.145 0.105 1.00 87.00 84 ALA A O 1
ATOM 645 N N . LEU A 1 85 ? -6.778 -6.031 -0.259 1.00 86.19 85 LEU A N 1
ATOM 646 C CA . LEU A 1 85 ? -6.429 -5.745 1.118 1.00 86.19 85 LEU A CA 1
ATOM 647 C C . LEU A 1 85 ? -7.185 -4.526 1.679 1.00 86.19 85 LEU A C 1
ATOM 649 O O . LEU A 1 85 ? -7.011 -4.213 2.852 1.00 86.19 85 LEU A O 1
ATOM 653 N N . GLY A 1 86 ? -8.062 -3.871 0.923 1.00 81.06 86 GLY A N 1
ATOM 654 C CA . GLY A 1 86 ? -8.932 -2.803 1.418 1.00 81.06 86 GLY A CA 1
ATOM 655 C C . GLY A 1 86 ? -8.280 -1.424 1.470 1.00 81.06 86 GLY A C 1
ATOM 656 O O . GLY A 1 86 ? -8.805 -0.544 2.148 1.00 81.06 86 GLY A O 1
ATOM 657 N N . SER A 1 87 ? -7.152 -1.235 0.780 1.00 78.44 87 SER A N 1
ATOM 658 C CA . SER A 1 87 ? -6.628 0.107 0.519 1.00 78.44 87 SER A CA 1
ATOM 659 C C . SER A 1 87 ? -7.331 0.717 -0.688 1.00 78.44 87 SER A C 1
ATOM 661 O O . SER A 1 87 ? -7.602 0.022 -1.670 1.00 78.44 87 SER A O 1
ATOM 663 N N . GLN A 1 88 ? -7.646 2.008 -0.623 1.00 75.12 88 GLN A N 1
ATOM 664 C CA . GLN A 1 88 ? -8.198 2.719 -1.770 1.00 75.12 88 GLN A CA 1
ATOM 665 C C . GLN A 1 88 ? -7.048 3.257 -2.623 1.00 75.12 88 GLN A C 1
ATOM 667 O O . GLN A 1 88 ? -6.247 4.067 -2.154 1.00 75.12 88 GLN A O 1
ATOM 672 N N . GLY A 1 89 ? -6.964 2.787 -3.869 1.00 65.44 89 GLY A N 1
ATOM 673 C CA . GLY A 1 89 ? -6.127 3.391 -4.899 1.00 65.44 89 GLY A CA 1
ATOM 674 C C . GLY A 1 89 ? -6.845 4.606 -5.469 1.00 65.44 89 GLY A C 1
ATOM 675 O O . GLY A 1 89 ? -7.796 4.454 -6.235 1.00 65.44 89 GLY A O 1
ATOM 676 N N . ALA A 1 90 ? -6.438 5.807 -5.066 1.00 56.06 90 ALA A N 1
ATOM 677 C CA . ALA A 1 90 ? -6.881 7.022 -5.741 1.00 56.06 90 ALA A CA 1
ATOM 678 C C . ALA A 1 90 ? -5.925 7.302 -6.920 1.00 56.06 90 ALA A C 1
ATOM 680 O O . ALA A 1 90 ? -4.708 7.219 -6.711 1.00 56.06 90 ALA A O 1
ATOM 681 N N . PRO A 1 91 ? -6.442 7.575 -8.134 1.00 51.41 91 PRO A N 1
ATOM 682 C CA . PRO A 1 91 ? -5.627 8.039 -9.256 1.00 51.41 91 PRO A CA 1
ATOM 683 C C . PRO A 1 91 ? -5.108 9.469 -9.046 1.00 51.41 91 PRO A C 1
ATOM 685 O O . PRO A 1 91 ? -5.718 10.222 -8.249 1.00 51.41 91 PRO A O 1
#

pLDDT: mean 73.84, std 18.41, range [40.66, 92.44]

Secondary structure (DSSP, 8-state):
-------------------------------PPEEEEEEES---SSHHHHHHHHHHTTS-TTTEEEEEEE--SSPPTTHHHHHHTT--EE-